Protein AF-A0A653BS83-F1 (afdb_monomer_lite)

Foldseek 3Di:
DPPQQPEPCDPCFNATARQHNDGHNDPVVNVVCVVFPRVHDFPAADPVDRDGHSDPVVNVVVVD

Organism: Callosobruchus maculatus (NCBI:txid64391)

Radius of gyration: 14.55 Å; chains: 1; bounding box: 36×29×36 Å

pLDDT: mean 88.05, std 13.54, range [42.22, 96.69]

InterPro domains:
  IPR013087 Zinc finger C2H2-type [PF00096] (15-35)
  IPR013087 Zinc finger C2H2-type [PF00096] (44-59)
  IPR013087 Zinc finger C2H2-type [PS50157] (15-42)
  IPR036236 Zinc finger C2H2 superfamily [SSF57667] (11-60)

Secondary structure (DSSP, 8-state):
---------BTTB-EE-TTSS-EESSHHHHHHHHHHTTTPPP-EE-SSSS-EESSHHHHHHHH-

Sequence (64 aa):
MELFVFFVQNQDKPFPCTNCTRAYKRKHDLKRHLRYECGKEPSFKCDYCDKAFKQKSNFLVFID

Structure (mmCIF, N/CA/C/O backbone):
data_AF-A0A653BS83-F1
#
_entry.id   AF-A0A653BS83-F1
#
loop_
_atom_site.group_PDB
_atom_site.id
_atom_site.type_symbol
_atom_site.label_atom_id
_atom_site.label_alt_id
_atom_site.label_comp_id
_atom_site.label_asym_id
_atom_site.label_entity_id
_atom_site.label_seq_id
_atom_site.pdbx_PDB_ins_code
_atom_site.Cartn_x
_atom_site.Cartn_y
_atom_site.Cartn_z
_atom_site.occupancy
_atom_site.B_iso_or_equiv
_atom_site.auth_seq_id
_atom_site.auth_comp_id
_atom_site.auth_asym_id
_atom_site.auth_atom_id
_atom_site.pdbx_PDB_model_num
ATOM 1 N N . MET A 1 1 ? -17.677 -19.236 -0.441 1.00 42.22 1 MET A N 1
ATOM 2 C CA . MET A 1 1 ? -16.879 -19.308 0.800 1.00 42.22 1 MET A CA 1
ATOM 3 C C . MET A 1 1 ? -15.985 -18.079 0.816 1.00 42.22 1 MET A C 1
ATOM 5 O O . MET A 1 1 ? -14.831 -18.159 0.424 1.00 42.22 1 MET A O 1
ATOM 9 N N . GLU A 1 2 ? -16.562 -16.916 1.127 1.00 47.56 2 GLU A N 1
ATOM 10 C CA . GLU A 1 2 ? -15.806 -15.662 1.234 1.00 47.56 2 GLU A CA 1
ATOM 11 C C . GLU A 1 2 ? -14.878 -15.815 2.440 1.00 47.56 2 GLU A C 1
ATOM 13 O O . GLU A 1 2 ? -15.335 -15.896 3.581 1.00 47.56 2 GLU A O 1
ATOM 18 N N . LEU A 1 3 ? -13.585 -15.993 2.171 1.00 50.88 3 LEU A N 1
ATOM 19 C CA . LEU A 1 3 ? -12.553 -16.098 3.188 1.00 50.88 3 LEU A CA 1
ATOM 20 C C . LEU A 1 3 ? -12.571 -14.795 3.986 1.00 50.88 3 LEU A C 1
ATOM 22 O O . LEU A 1 3 ? -12.055 -13.777 3.530 1.00 50.88 3 LEU A O 1
ATOM 26 N N . PHE A 1 4 ? -13.183 -14.828 5.168 1.00 55.72 4 PHE A N 1
ATOM 27 C CA . PHE A 1 4 ? -13.001 -13.807 6.184 1.00 55.72 4 PHE A CA 1
ATOM 28 C C . PHE A 1 4 ? -11.494 -13.683 6.413 1.00 55.72 4 PHE A C 1
ATOM 30 O O . PHE A 1 4 ? -10.876 -14.536 7.049 1.00 55.72 4 PHE A O 1
ATOM 37 N N . VAL A 1 5 ? -10.874 -12.653 5.835 1.00 59.38 5 VAL A N 1
ATOM 38 C CA . VAL A 1 5 ? -9.510 -12.267 6.183 1.00 59.38 5 VAL A CA 1
ATOM 39 C C . VAL A 1 5 ? -9.571 -11.930 7.668 1.00 59.38 5 VAL A C 1
ATOM 41 O O . VAL A 1 5 ? -10.139 -10.912 8.051 1.00 59.38 5 VAL A O 1
ATOM 44 N N . PHE A 1 6 ? -9.080 -12.826 8.524 1.00 60.47 6 PHE A N 1
ATOM 45 C CA . PHE A 1 6 ? -9.081 -12.594 9.963 1.00 60.47 6 PHE A CA 1
ATOM 46 C C . PHE A 1 6 ? -8.180 -11.388 10.252 1.00 60.47 6 PHE A C 1
ATOM 48 O O . PHE A 1 6 ? -6.955 -11.454 10.129 1.00 60.47 6 PHE A O 1
ATOM 55 N N . PHE A 1 7 ? -8.790 -10.249 10.580 1.00 64.88 7 PHE A N 1
ATOM 56 C CA . PHE A 1 7 ? -8.062 -9.039 10.932 1.00 64.88 7 PHE A CA 1
ATOM 57 C C . PHE A 1 7 ? -7.538 -9.175 12.359 1.00 64.88 7 PHE A C 1
ATOM 59 O O . PHE A 1 7 ? -8.314 -9.255 13.308 1.00 64.88 7 PHE A O 1
ATOM 66 N N . VAL A 1 8 ? -6.215 -9.165 12.530 1.00 63.44 8 VAL A N 1
ATOM 67 C CA . VAL A 1 8 ? -5.610 -9.059 13.862 1.00 63.44 8 VAL A CA 1
ATOM 68 C C . VAL A 1 8 ? -5.715 -7.603 14.308 1.00 63.44 8 VAL A C 1
ATOM 70 O O . VAL A 1 8 ? -4.883 -6.762 13.961 1.00 63.44 8 VAL A O 1
ATOM 73 N N . GLN A 1 9 ? -6.769 -7.299 15.061 1.00 65.50 9 GLN A N 1
ATOM 74 C CA . GLN A 1 9 ? -6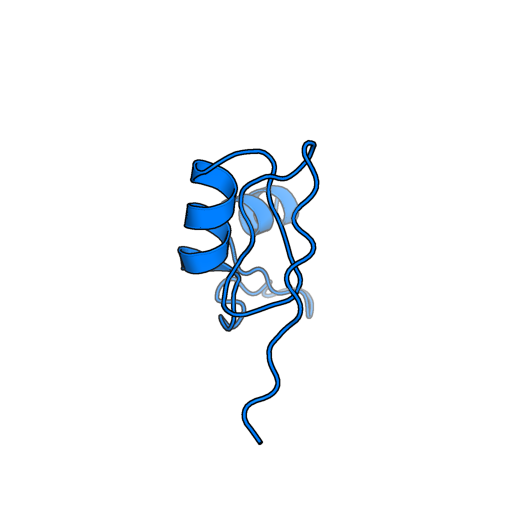.850 -6.080 15.854 1.00 65.50 9 GLN A CA 1
ATOM 75 C C . GLN A 1 9 ? -6.092 -6.318 17.160 1.00 65.50 9 GLN A C 1
ATOM 77 O O . GLN A 1 9 ? -6.492 -7.137 17.981 1.00 65.50 9 GLN A O 1
ATOM 82 N N . ASN A 1 10 ? -4.987 -5.603 17.343 1.00 73.12 10 ASN A N 1
ATOM 83 C CA . ASN A 1 10 ? -4.311 -5.505 18.632 1.00 73.12 10 ASN A CA 1
ATOM 84 C C . ASN A 1 10 ? -4.293 -4.030 19.056 1.00 73.12 10 ASN A C 1
ATOM 86 O O . ASN A 1 10 ? -4.274 -3.149 18.191 1.00 73.12 10 ASN A O 1
ATOM 90 N N . GLN A 1 11 ? -4.274 -3.756 20.361 1.00 81.69 11 GLN A N 1
ATOM 91 C CA . GLN A 1 11 ? -4.285 -2.396 20.915 1.00 81.69 11 GLN A CA 1
ATOM 92 C C . GLN A 1 11 ? -3.146 -1.524 20.355 1.00 81.69 11 GLN A C 1
ATOM 94 O O . GLN A 1 11 ? -3.326 -0.327 20.151 1.00 81.69 11 GLN A O 1
ATOM 99 N N . ASP A 1 12 ? -2.012 -2.130 19.990 1.00 87.06 12 ASP A N 1
ATOM 100 C CA . ASP A 1 12 ? -0.887 -1.436 19.354 1.00 87.06 12 ASP A CA 1
ATOM 101 C C . ASP A 1 12 ? -1.135 -0.992 17.904 1.00 87.06 12 ASP A C 1
ATOM 103 O O . ASP A 1 12 ? -0.448 -0.099 17.403 1.00 87.06 12 ASP A O 1
ATOM 107 N N . LYS A 1 13 ? -2.057 -1.644 17.187 1.00 90.25 13 LYS A N 1
ATOM 108 C CA . LYS A 1 13 ? -2.368 -1.4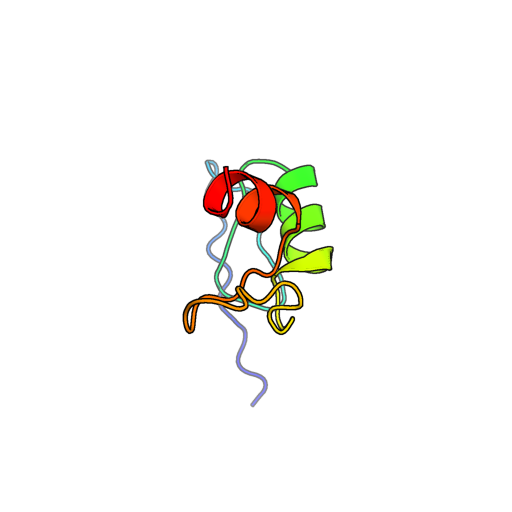07 15.766 1.00 90.25 13 LYS A CA 1
ATOM 109 C C . LYS A 1 13 ? -3.885 -1.468 15.550 1.00 90.25 13 LYS A C 1
ATOM 111 O O . LYS A 1 13 ? -4.376 -2.400 14.911 1.00 90.25 13 LYS A O 1
ATOM 116 N N . PRO A 1 14 ? -4.634 -0.475 16.053 1.00 90.50 14 PRO A N 1
ATOM 117 C CA . PRO A 1 14 ? -6.094 -0.526 16.075 1.00 90.50 14 PRO A CA 1
ATOM 118 C C . PRO A 1 14 ? -6.741 -0.329 14.694 1.00 90.50 14 PRO A C 1
ATOM 120 O O . PRO A 1 14 ? -7.957 -0.440 14.573 1.00 90.50 14 PRO A O 1
ATOM 123 N N . PHE A 1 15 ? -5.964 -0.031 13.644 1.00 92.81 15 PHE A N 1
ATOM 124 C CA . PHE A 1 15 ? -6.479 0.256 12.303 1.00 92.81 15 PHE A CA 1
ATOM 125 C C . PHE A 1 15 ? -6.150 -0.879 11.314 1.00 92.81 15 PHE A C 1
ATOM 127 O O . PHE A 1 15 ? -5.132 -0.795 10.616 1.00 92.81 15 PHE A O 1
ATOM 134 N N . PRO A 1 16 ? -6.971 -1.942 11.231 1.00 92.19 16 PRO A N 1
ATOM 135 C CA . PRO A 1 16 ? -6.781 -3.016 10.260 1.00 92.19 16 PRO A CA 1
ATOM 136 C C . PRO A 1 16 ? -7.171 -2.585 8.840 1.00 92.19 16 PRO A C 1
ATOM 138 O O . PRO A 1 16 ? -8.080 -1.779 8.639 1.00 92.19 16 PRO A O 1
ATOM 141 N N . CYS A 1 17 ? -6.486 -3.139 7.845 1.00 91.44 17 CYS A N 1
ATOM 142 C CA . CYS A 1 17 ? -6.884 -3.058 6.445 1.00 91.44 17 CYS A CA 1
ATOM 143 C C . CYS A 1 17 ? -7.896 -4.155 6.132 1.00 91.44 17 CYS A C 1
ATOM 145 O O . CYS A 1 17 ? -7.624 -5.306 6.425 1.00 91.44 17 CYS A O 1
ATOM 147 N N . THR A 1 18 ? -9.009 -3.825 5.478 1.00 88.38 18 THR A N 1
ATOM 148 C CA . THR A 1 18 ? -10.067 -4.791 5.135 1.00 88.38 18 THR A CA 1
ATOM 149 C C . THR A 1 18 ? -9.723 -5.704 3.959 1.00 88.38 18 THR A C 1
ATOM 151 O O . THR A 1 18 ? -10.392 -6.702 3.730 1.00 88.38 18 THR A O 1
ATOM 154 N N . ASN A 1 19 ? -8.681 -5.364 3.201 1.00 89.75 19 ASN A N 1
ATOM 155 C CA . ASN A 1 19 ? -8.348 -6.031 1.942 1.00 89.75 19 ASN A CA 1
ATOM 156 C C . ASN A 1 19 ? -7.094 -6.918 2.067 1.00 89.75 19 ASN A C 1
ATOM 158 O O . ASN A 1 19 ? -6.680 -7.540 1.094 1.00 89.75 19 ASN A O 1
ATOM 162 N N . CYS A 1 20 ? -6.440 -6.943 3.236 1.00 90.00 20 CYS A N 1
ATOM 163 C CA . CYS A 1 20 ? -5.258 -7.768 3.503 1.00 90.00 20 CYS A CA 1
ATOM 164 C C . CYS A 1 20 ? -5.050 -7.959 5.016 1.00 90.00 20 CYS A C 1
ATOM 166 O O . CYS A 1 20 ? -5.772 -7.394 5.825 1.00 90.00 20 CYS A O 1
ATOM 168 N N . THR A 1 21 ? -4.020 -8.696 5.426 1.00 89.12 21 THR A N 1
ATOM 169 C CA . THR A 1 21 ? -3.750 -9.009 6.845 1.00 89.12 21 THR A CA 1
ATOM 170 C C . THR A 1 21 ? -3.006 -7.910 7.620 1.00 89.12 21 THR A C 1
ATOM 172 O O . THR A 1 21 ? -2.618 -8.110 8.771 1.00 89.12 21 THR A O 1
ATOM 175 N N . ARG A 1 22 ? -2.760 -6.737 7.017 1.00 90.25 22 ARG A N 1
ATOM 176 C CA . ARG A 1 22 ? -1.994 -5.651 7.656 1.00 90.25 22 ARG A CA 1
ATOM 177 C C . ARG A 1 22 ? -2.868 -4.792 8.569 1.00 90.25 22 ARG A C 1
ATOM 179 O O . ARG A 1 22 ? -3.991 -4.442 8.222 1.00 90.25 22 ARG A O 1
ATOM 186 N N . ALA A 1 23 ? -2.286 -4.351 9.681 1.00 93.06 23 ALA A N 1
ATOM 187 C CA . ALA A 1 23 ? -2.863 -3.357 10.580 1.00 93.06 23 ALA A CA 1
ATOM 188 C C . ALA A 1 23 ? -1.860 -2.238 10.890 1.00 93.06 23 ALA A C 1
ATOM 190 O O . ALA A 1 23 ? -0.640 -2.428 10.822 1.00 93.06 23 ALA A O 1
ATOM 191 N N . TYR A 1 24 ? -2.382 -1.064 11.232 1.00 93.62 24 TYR A N 1
ATOM 192 C CA . TYR A 1 24 ? -1.623 0.174 11.367 1.00 93.62 24 TYR A CA 1
ATOM 193 C C . TYR A 1 24 ? -1.857 0.829 12.725 1.00 93.62 24 TYR A C 1
ATOM 195 O O . TYR A 1 24 ? -2.943 0.746 13.295 1.00 93.62 24 TYR A O 1
ATOM 203 N N . LYS A 1 25 ? -0.825 1.520 13.228 1.00 94.88 25 LYS A N 1
ATOM 204 C CA . LYS A 1 25 ? -0.895 2.283 14.485 1.00 94.88 25 LYS A CA 1
ATOM 205 C C . LYS A 1 25 ? -1.732 3.553 14.349 1.00 94.88 25 LYS A C 1
ATOM 207 O O . LYS A 1 25 ? -2.317 4.013 15.320 1.00 94.88 25 LYS A O 1
ATOM 212 N N . ARG A 1 26 ? -1.769 4.145 13.149 1.00 95.75 26 ARG A N 1
ATOM 213 C CA . ARG A 1 26 ? -2.439 5.423 12.880 1.00 95.75 26 ARG A CA 1
ATOM 214 C C . ARG A 1 26 ? -3.355 5.328 11.666 1.00 95.75 26 ARG A C 1
ATOM 216 O O . ARG A 1 26 ? -3.035 4.674 10.674 1.00 95.75 26 ARG A O 1
ATOM 223 N N . LYS A 1 27 ? -4.461 6.074 11.704 1.00 95.38 27 LYS A N 1
ATOM 224 C CA . LYS A 1 27 ? -5.444 6.138 10.610 1.00 95.38 27 LYS A CA 1
ATOM 225 C C . LYS A 1 27 ? -4.844 6.642 9.291 1.00 95.38 27 LYS A C 1
ATOM 227 O O . LYS A 1 27 ? -5.214 6.152 8.227 1.00 95.38 27 LYS A O 1
ATOM 232 N N . HIS A 1 28 ? -3.914 7.602 9.337 1.00 96.19 28 HIS A N 1
ATOM 233 C CA . HIS A 1 28 ? -3.280 8.120 8.118 1.00 96.19 28 HIS A CA 1
ATOM 234 C C . HIS A 1 28 ? -2.390 7.077 7.431 1.00 96.19 28 HIS A C 1
ATOM 236 O O . HIS A 1 28 ? -2.328 7.052 6.204 1.00 96.19 28 HIS A O 1
ATOM 242 N N . ASP A 1 29 ? -1.765 6.179 8.197 1.00 95.94 29 ASP A N 1
ATOM 243 C CA . ASP A 1 29 ? -0.962 5.091 7.642 1.00 95.94 29 ASP A CA 1
ATOM 244 C C . ASP A 1 29 ? -1.840 4.071 6.917 1.00 95.94 29 ASP A C 1
ATOM 246 O O . ASP A 1 29 ? -1.530 3.702 5.783 1.00 95.94 29 ASP A O 1
ATOM 250 N N . LEU A 1 30 ? -2.978 3.696 7.515 1.00 95.88 30 LEU A N 1
ATOM 251 C CA . LEU A 1 30 ? -3.977 2.857 6.851 1.00 95.88 30 LEU A CA 1
ATOM 252 C C . LEU A 1 30 ? -4.499 3.524 5.568 1.00 95.88 30 LEU A C 1
ATOM 254 O O . LEU A 1 30 ? -4.551 2.887 4.519 1.00 95.88 30 LEU A O 1
ATOM 258 N N . LYS A 1 31 ? -4.836 4.820 5.614 1.00 95.81 31 LYS A N 1
ATOM 259 C CA . LYS A 1 31 ? -5.317 5.561 4.434 1.00 95.81 31 LYS A CA 1
ATOM 260 C C . LYS A 1 31 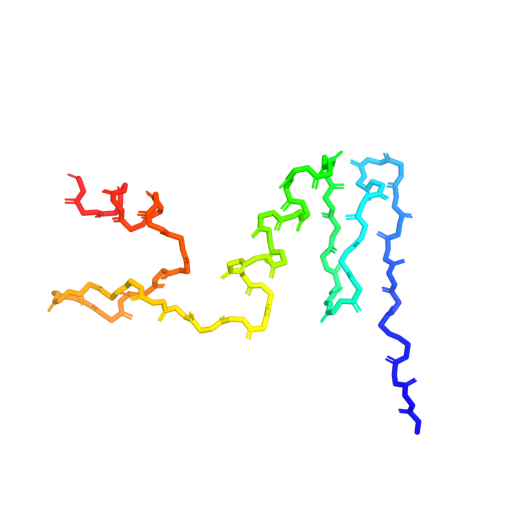? -4.276 5.578 3.312 1.00 95.81 31 LYS A C 1
ATOM 262 O O . LYS A 1 31 ? -4.620 5.359 2.152 1.00 95.81 31 LYS A O 1
ATOM 267 N N . ARG A 1 32 ? -3.006 5.816 3.648 1.00 95.31 32 ARG A N 1
ATOM 268 C CA . ARG A 1 32 ? -1.887 5.767 2.697 1.00 95.31 32 ARG A CA 1
ATOM 269 C C . ARG A 1 32 ? -1.731 4.371 2.097 1.00 95.31 32 ARG A C 1
ATOM 271 O O . ARG A 1 32 ? -1.622 4.250 0.880 1.00 95.31 32 ARG A O 1
ATOM 278 N N . HIS A 1 33 ? -1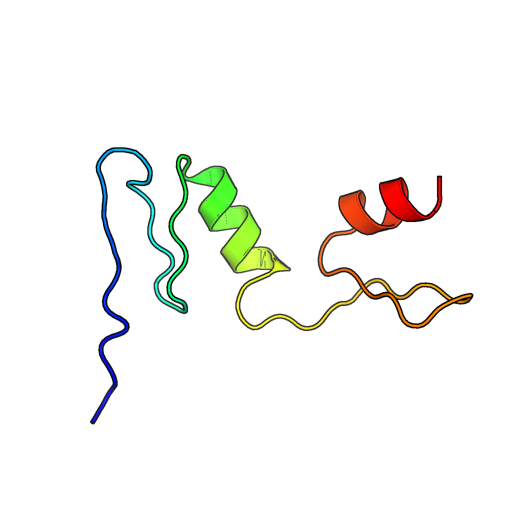.780 3.333 2.930 1.00 94.75 33 HIS A N 1
ATOM 279 C CA . HIS A 1 33 ? -1.721 1.948 2.479 1.00 94.75 33 HIS A CA 1
ATOM 280 C C . HIS A 1 33 ? -2.847 1.611 1.496 1.00 94.75 33 HIS A C 1
ATOM 282 O O . HIS A 1 33 ? -2.577 1.090 0.419 1.00 94.75 33 HIS A O 1
ATOM 288 N N . LEU A 1 34 ? -4.095 1.942 1.822 1.00 94.62 34 LEU A N 1
ATOM 289 C CA . LEU A 1 34 ? -5.233 1.685 0.937 1.00 94.62 34 LEU A CA 1
ATOM 290 C C . LEU A 1 34 ? -5.115 2.440 -0.392 1.00 94.62 34 LEU A C 1
ATOM 292 O O . LEU A 1 34 ? -5.483 1.917 -1.439 1.00 94.62 34 LEU A O 1
ATOM 296 N N . ARG A 1 35 ? -4.582 3.666 -0.360 1.00 94.19 35 ARG A N 1
ATOM 297 C CA . ARG A 1 35 ? -4.464 4.507 -1.554 1.00 94.19 35 ARG A CA 1
ATOM 298 C C . ARG A 1 35 ? -3.398 4.011 -2.531 1.00 94.19 35 ARG A C 1
ATOM 300 O O . ARG A 1 35 ? -3.641 4.042 -3.734 1.00 94.19 35 ARG A O 1
ATOM 307 N N . TYR A 1 36 ? -2.240 3.592 -2.024 1.00 93.31 36 TYR A N 1
ATOM 308 C CA . TYR A 1 36 ? -1.056 3.364 -2.861 1.00 93.31 36 TYR A CA 1
ATOM 309 C C . TYR A 1 36 ? -0.525 1.933 -2.835 1.00 93.31 36 TYR A C 1
ATOM 311 O O . TYR A 1 36 ? 0.156 1.534 -3.764 1.00 93.31 36 TYR A O 1
ATOM 319 N N . GLU A 1 37 ? -0.814 1.149 -1.798 1.00 93.94 37 GLU A N 1
ATOM 320 C CA . GLU A 1 37 ? -0.114 -0.117 -1.550 1.00 93.94 37 GLU A CA 1
ATOM 321 C C . GLU A 1 37 ? -1.013 -1.344 -1.721 1.00 93.94 37 GLU A C 1
ATOM 323 O O . GLU A 1 37 ? -0.599 -2.346 -2.312 1.00 93.94 37 GLU A O 1
ATOM 328 N N . CYS A 1 38 ? -2.224 -1.290 -1.161 1.00 94.19 38 CYS A N 1
ATOM 329 C CA . CYS A 1 38 ? -3.124 -2.433 -1.064 1.00 94.19 38 CYS A CA 1
ATOM 330 C C . CYS A 1 38 ? -3.722 -2.782 -2.427 1.00 94.19 38 CYS A C 1
ATOM 332 O O . CYS A 1 38 ? -4.454 -1.980 -3.003 1.00 94.19 38 CYS A O 1
ATOM 334 N N . GLY A 1 39 ? -3.387 -3.962 -2.955 1.00 91.12 39 GLY A N 1
ATOM 335 C CA . GLY A 1 39 ? -3.845 -4.398 -4.279 1.00 91.12 39 GLY A CA 1
ATOM 336 C C . GLY A 1 39 ? -3.402 -3.487 -5.432 1.00 91.12 39 GLY A C 1
ATOM 337 O O . GLY A 1 39 ? -3.986 -3.538 -6.506 1.00 91.12 39 GLY A O 1
ATOM 338 N N . LYS A 1 40 ? -2.411 -2.613 -5.213 1.00 94.12 40 LYS A N 1
ATOM 339 C CA . LYS A 1 40 ? -1.860 -1.723 -6.240 1.00 94.12 40 LYS A CA 1
ATOM 340 C C . LYS A 1 40 ? -0.557 -2.283 -6.782 1.00 94.12 40 LYS A C 1
ATOM 342 O O . LYS A 1 40 ? 0.257 -2.796 -6.009 1.00 94.12 40 LYS A O 1
ATOM 347 N N . GLU A 1 41 ? -0.349 -2.151 -8.081 1.00 94.06 41 GLU A N 1
ATOM 348 C CA . GLU A 1 41 ? 0.932 -2.460 -8.706 1.00 94.06 41 GLU A CA 1
ATOM 349 C C . GLU A 1 41 ? 1.922 -1.297 -8.533 1.00 94.06 41 GLU A C 1
ATOM 351 O O . GLU A 1 41 ? 1.503 -0.139 -8.431 1.00 94.06 41 GLU A O 1
ATOM 356 N N . PRO A 1 42 ? 3.235 -1.575 -8.463 1.00 94.50 42 PRO A N 1
ATOM 357 C CA . PRO A 1 42 ? 4.260 -0.538 -8.447 1.00 94.50 42 PRO A CA 1
ATOM 358 C C . PRO A 1 42 ? 4.197 0.355 -9.691 1.00 94.50 42 PRO A C 1
ATOM 360 O O . PRO A 1 42 ? 4.294 -0.129 -10.816 1.00 94.50 42 PRO A O 1
ATOM 363 N N . SER A 1 43 ? 4.073 1.666 -9.487 1.00 95.50 43 SER A N 1
ATOM 364 C CA . SER A 1 43 ? 4.015 2.653 -10.572 1.00 95.50 43 SER A CA 1
ATOM 365 C C . SER A 1 43 ? 5.353 3.343 -10.843 1.00 95.50 43 SER A C 1
ATOM 367 O O . SER A 1 43 ? 5.508 3.969 -11.885 1.00 95.50 43 SER A O 1
ATOM 369 N N . PHE A 1 44 ? 6.308 3.265 -9.915 1.00 95.69 44 PHE A N 1
ATOM 370 C CA . PHE A 1 44 ? 7.615 3.912 -10.033 1.00 95.69 44 PHE A CA 1
ATOM 371 C C . PHE A 1 44 ? 8.676 2.845 -10.266 1.00 95.69 44 PHE A C 1
ATOM 373 O O . PHE A 1 44 ? 8.987 2.091 -9.348 1.00 95.69 44 PHE A O 1
ATOM 380 N N . LYS A 1 45 ? 9.199 2.752 -11.485 1.00 96.69 45 LYS A N 1
ATOM 381 C CA . LYS A 1 45 ? 10.221 1.769 -11.863 1.00 96.69 45 LYS A CA 1
ATOM 382 C C . LYS A 1 45 ? 11.579 2.456 -11.937 1.00 96.69 45 LYS A C 1
ATOM 384 O O . LYS A 1 45 ? 11.650 3.619 -12.321 1.00 96.69 45 LYS A O 1
ATOM 389 N N . CYS A 1 46 ? 12.629 1.756 -11.529 1.00 95.88 46 CYS A N 1
ATOM 390 C CA . CYS A 1 46 ? 13.987 2.190 -11.813 1.00 95.88 46 CYS A CA 1
ATOM 391 C C . CYS A 1 46 ? 14.346 1.804 -13.248 1.00 95.88 46 CYS A C 1
ATOM 393 O O . CYS A 1 46 ? 14.110 0.672 -13.655 1.00 95.88 46 CYS A O 1
ATOM 395 N N . ASP A 1 47 ? 14.956 2.724 -13.988 1.00 95.50 47 ASP A N 1
ATOM 396 C CA . ASP A 1 47 ? 15.382 2.453 -15.365 1.00 95.50 47 ASP A CA 1
ATOM 397 C C . ASP A 1 47 ? 16.687 1.642 -15.433 1.00 95.50 47 ASP A C 1
ATOM 399 O O . ASP A 1 47 ? 17.025 1.086 -16.473 1.00 95.50 47 ASP A O 1
ATOM 403 N N . TYR A 1 48 ? 17.417 1.547 -14.317 1.00 95.94 48 TYR A N 1
ATOM 404 C CA . TYR A 1 48 ? 18.731 0.901 -14.238 1.00 95.94 48 TYR A CA 1
ATOM 405 C C . TYR A 1 48 ? 18.715 -0.449 -13.503 1.00 95.94 48 TYR A C 1
ATOM 407 O O . TYR A 1 48 ? 19.737 -1.130 -13.453 1.00 95.94 48 TYR A O 1
ATOM 415 N N . CYS A 1 49 ? 17.591 -0.837 -12.889 1.00 96.12 49 CYS A N 1
ATOM 416 C CA . CYS A 1 49 ? 17.443 -2.133 -12.222 1.00 96.12 49 CYS A CA 1
ATOM 417 C C . CYS A 1 49 ? 15.973 -2.561 -12.123 1.00 96.12 49 CYS A C 1
ATOM 419 O O . CYS A 1 49 ? 15.070 -1.739 -12.231 1.00 96.12 49 CYS A O 1
ATOM 421 N N . ASP A 1 50 ? 15.724 -3.824 -11.780 1.00 95.75 50 ASP A N 1
ATOM 422 C CA . ASP A 1 50 ? 14.368 -4.400 -11.719 1.00 95.75 50 ASP A CA 1
ATOM 423 C C . ASP A 1 50 ? 13.529 -3.960 -10.502 1.00 95.75 50 ASP A C 1
ATOM 425 O O . ASP A 1 50 ? 12.488 -4.547 -10.189 1.00 95.75 50 ASP A O 1
ATOM 429 N N . LYS A 1 51 ? 13.965 -2.933 -9.764 1.00 96.69 51 LYS A N 1
ATOM 430 C CA . LYS A 1 51 ? 13.230 -2.442 -8.595 1.00 96.69 51 LYS A CA 1
ATOM 431 C C . LYS A 1 51 ? 12.074 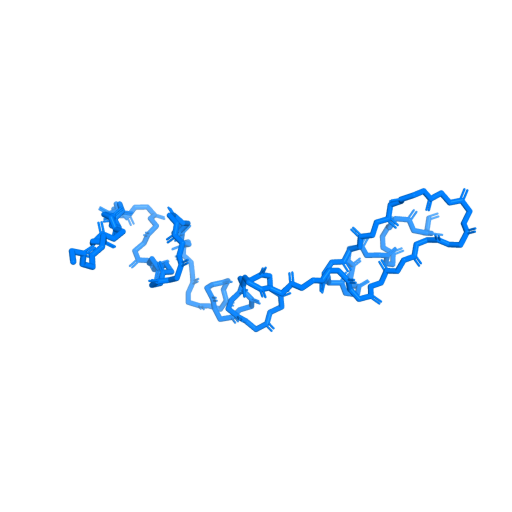-1.545 -9.019 1.00 96.69 51 LYS A C 1
ATOM 433 O O . LYS A 1 51 ? 12.231 -0.612 -9.805 1.00 96.69 51 LYS A O 1
ATOM 438 N N . ALA A 1 52 ? 10.920 -1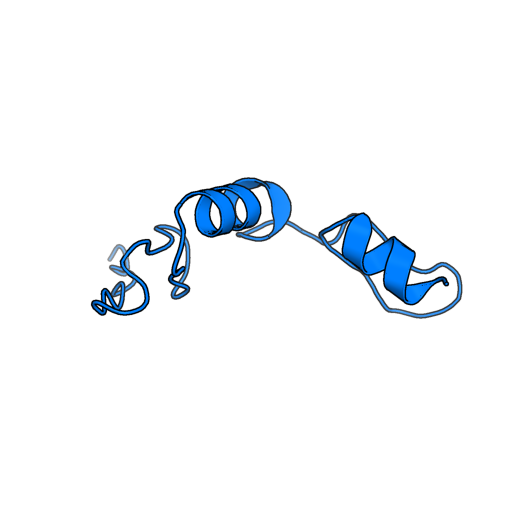.778 -8.402 1.00 96.69 52 ALA A N 1
ATOM 439 C CA . ALA A 1 52 ? 9.748 -0.936 -8.555 1.00 96.69 52 ALA A CA 1
ATOM 440 C C . ALA A 1 52 ? 9.095 -0.627 -7.203 1.00 96.69 52 ALA A C 1
ATOM 442 O O . ALA A 1 52 ? 9.051 -1.458 -6.293 1.00 96.69 52 ALA A O 1
ATOM 443 N N . PHE A 1 53 ? 8.556 0.581 -7.082 1.00 95.44 53 PHE A N 1
ATOM 444 C CA . PHE A 1 53 ? 8.001 1.137 -5.859 1.00 95.44 53 PHE A CA 1
ATOM 445 C C . PHE A 1 53 ? 6.561 1.588 -6.090 1.00 95.44 53 PHE A C 1
ATOM 447 O O . PHE A 1 53 ? 6.184 2.063 -7.162 1.00 95.44 53 PHE A O 1
ATOM 454 N N . LYS A 1 54 ? 5.739 1.461 -5.050 1.00 95.25 54 LYS A N 1
ATOM 455 C CA . LYS A 1 54 ? 4.339 1.909 -5.056 1.00 95.25 54 LYS A CA 1
ATOM 456 C C . LYS A 1 54 ? 4.172 3.365 -4.604 1.00 95.25 54 LYS A C 1
ATOM 458 O O . LYS A 1 54 ? 3.176 4.008 -4.917 1.00 95.25 54 LYS A O 1
ATOM 463 N N . GLN A 1 55 ? 5.163 3.910 -3.895 1.00 93.19 55 GLN A N 1
ATOM 464 C CA . GLN A 1 55 ? 5.180 5.292 -3.413 1.00 93.19 55 GLN A CA 1
ATOM 465 C C . GLN A 1 55 ? 6.329 6.084 -4.034 1.00 93.19 55 GLN A C 1
ATOM 467 O O . GLN A 1 55 ? 7.474 5.634 -4.022 1.00 93.19 55 GLN A O 1
ATOM 472 N N . LYS A 1 56 ? 6.023 7.312 -4.475 1.00 93.00 56 LYS A N 1
ATOM 473 C CA . LYS A 1 56 ? 7.005 8.250 -5.040 1.00 93.00 56 LYS A CA 1
ATOM 474 C C . LYS A 1 56 ? 8.140 8.545 -4.064 1.00 93.00 56 LYS A C 1
ATOM 476 O O . LYS A 1 56 ? 9.289 8.529 -4.464 1.00 93.00 56 LYS A O 1
ATOM 481 N N . SER A 1 57 ? 7.829 8.788 -2.789 1.00 93.38 57 SER A N 1
ATOM 482 C CA . SER A 1 57 ? 8.841 9.088 -1.767 1.00 93.38 57 SER A CA 1
ATOM 483 C C . SER A 1 57 ? 9.878 7.976 -1.638 1.00 93.38 57 SER A C 1
ATOM 485 O O . SER A 1 57 ? 11.061 8.258 -1.527 1.00 93.38 57 SER A O 1
ATOM 487 N N . ASN A 1 58 ? 9.443 6.717 -1.702 1.00 94.25 58 ASN A N 1
ATOM 488 C CA . ASN A 1 58 ? 10.342 5.574 -1.584 1.00 94.25 58 ASN A CA 1
ATOM 489 C C . ASN A 1 58 ? 11.220 5.426 -2.830 1.00 94.25 58 ASN A C 1
ATOM 491 O O . ASN A 1 58 ? 12.375 5.047 -2.706 1.00 94.25 58 ASN A O 1
ATOM 495 N N . PHE A 1 59 ? 10.678 5.741 -4.012 1.00 95.94 59 PHE A N 1
ATOM 496 C CA . PHE A 1 59 ? 11.463 5.792 -5.241 1.00 95.94 59 PHE A CA 1
ATOM 497 C C . PHE A 1 59 ? 12.498 6.920 -5.202 1.00 95.94 59 PHE A C 1
ATOM 499 O O . PHE A 1 59 ? 13.651 6.671 -5.515 1.00 95.94 59 PHE A O 1
ATOM 506 N N . LEU A 1 60 ? 12.111 8.123 -4.762 1.00 95.75 60 LEU A N 1
ATOM 507 C CA . LEU A 1 60 ? 13.023 9.266 -4.658 1.00 95.75 60 LEU A CA 1
ATOM 508 C C . LEU A 1 60 ? 14.190 8.989 -3.704 1.00 95.75 60 LEU A C 1
ATOM 510 O O . LEU A 1 60 ? 15.319 9.263 -4.063 1.00 95.75 60 LEU A O 1
ATOM 514 N N . VAL A 1 61 ? 13.927 8.385 -2.542 1.00 96.31 61 VAL A N 1
ATOM 515 C CA . VAL A 1 61 ? 14.980 7.979 -1.588 1.00 96.31 61 VAL A CA 1
ATOM 516 C C . VAL A 1 61 ? 15.883 6.873 -2.147 1.00 96.31 61 VAL A C 1
ATOM 518 O O . VAL A 1 61 ? 16.997 6.700 -1.681 1.00 96.31 61 VAL A O 1
ATOM 521 N N . PHE A 1 62 ? 15.400 6.079 -3.104 1.00 95.06 62 PHE A N 1
ATOM 522 C CA . PHE A 1 62 ? 16.198 5.022 -3.724 1.00 95.06 62 PHE A CA 1
ATOM 523 C C . PHE A 1 62 ? 17.133 5.541 -4.828 1.00 95.06 62 PHE A C 1
ATOM 525 O O . PHE A 1 62 ? 18.147 4.902 -5.094 1.00 95.06 62 PHE A O 1
ATOM 532 N N . ILE A 1 63 ? 16.764 6.636 -5.500 1.00 92.00 63 ILE A N 1
ATOM 533 C CA . ILE A 1 63 ? 17.545 7.222 -6.602 1.00 92.00 63 ILE A CA 1
ATOM 534 C C . ILE A 1 63 ? 18.443 8.390 -6.168 1.00 92.00 63 ILE A C 1
ATOM 536 O O . ILE A 1 63 ? 19.179 8.900 -7.008 1.00 92.00 63 ILE A O 1
ATOM 540 N N . ASP A 1 64 ? 18.319 8.828 -4.915 1.00 87.94 64 ASP A N 1
ATOM 541 C CA . ASP A 1 64 ? 19.250 9.742 -4.241 1.00 87.94 64 ASP A CA 1
ATOM 542 C C . ASP A 1 64 ? 20.465 8.952 -3.731 1.00 87.94 64 ASP A C 1
ATOM 544 O O . ASP A 1 64 ? 21.609 9.377 -4.005 1.00 87.94 64 ASP A O 1
#